Protein AF-Q59AI6-F1 (afdb_monomer)

Structure (mmCIF, N/CA/C/O backbone):
data_AF-Q59AI6-F1
#
_entry.id   AF-Q59AI6-F1
#
loop_
_atom_site.group_PDB
_atom_site.id
_atom_site.type_symbol
_atom_site.label_atom_id
_atom_site.label_alt_id
_atom_site.label_comp_id
_atom_site.label_asym_id
_atom_site.label_entity_id
_atom_site.label_seq_id
_atom_site.pdbx_PDB_ins_code
_atom_site.Cartn_x
_atom_site.Cartn_y
_atom_site.Cartn_z
_atom_site.occupancy
_atom_site.B_iso_or_equiv
_atom_site.auth_seq_id
_atom_site.auth_comp_id
_atom_site.auth_asym_id
_atom_site.auth_atom_id
_atom_site.pdbx_PDB_model_num
ATOM 1 N N . MET A 1 1 ? 21.925 -4.621 -22.975 1.00 62.56 1 MET A N 1
ATOM 2 C CA . MET A 1 1 ? 21.705 -5.796 -22.108 1.00 62.56 1 MET A CA 1
ATOM 3 C C . MET A 1 1 ? 21.858 -5.490 -20.610 1.00 62.56 1 MET A C 1
ATOM 5 O O . MET A 1 1 ? 21.863 -6.423 -19.840 1.00 62.56 1 MET A O 1
ATOM 9 N N . TYR A 1 2 ? 21.978 -4.214 -20.196 1.00 76.50 2 TYR A N 1
ATOM 10 C CA . TYR A 1 2 ? 22.021 -3.813 -18.774 1.00 76.50 2 TYR A CA 1
ATOM 11 C C . TYR A 1 2 ? 20.971 -2.746 -18.421 1.00 76.50 2 TYR A C 1
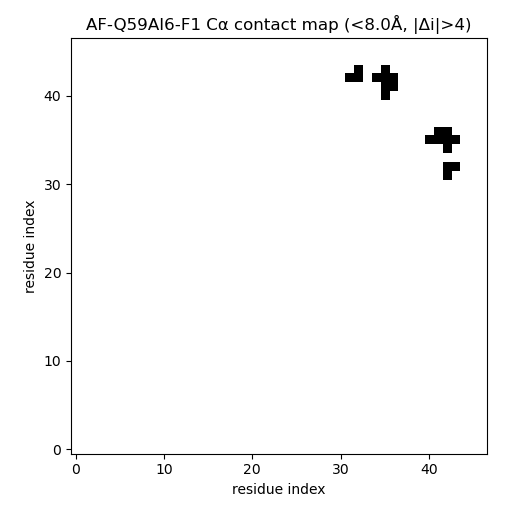ATOM 13 O O . TYR A 1 2 ? 20.479 -2.692 -17.302 1.00 76.50 2 TYR A O 1
ATOM 21 N N . LEU A 1 3 ? 20.602 -1.890 -19.385 1.00 78.94 3 LEU A N 1
ATOM 22 C CA . LEU A 1 3 ? 19.641 -0.807 -19.158 1.00 78.94 3 LEU A CA 1
ATOM 23 C C . LEU A 1 3 ? 18.212 -1.326 -18.902 1.00 78.94 3 LEU A C 1
ATOM 25 O O . LEU A 1 3 ? 17.488 -0.739 -18.106 1.00 78.94 3 LEU A O 1
ATOM 29 N N . GLY A 1 4 ? 17.825 -2.427 -19.559 1.00 86.94 4 GLY A N 1
ATOM 30 C CA . GLY A 1 4 ? 16.521 -3.074 -19.361 1.00 86.94 4 GLY A CA 1
ATOM 31 C C . GLY A 1 4 ? 16.409 -3.781 -18.009 1.00 86.94 4 GLY A C 1
ATOM 32 O O . GLY A 1 4 ? 15.377 -3.711 -17.355 1.00 86.94 4 GLY A O 1
ATOM 33 N N . ASP A 1 5 ? 17.491 -4.400 -17.543 1.00 84.38 5 ASP A N 1
ATOM 34 C CA . ASP A 1 5 ? 17.548 -5.022 -16.218 1.00 84.38 5 ASP A CA 1
ATOM 35 C C . ASP A 1 5 ? 17.503 -3.965 -15.109 1.00 84.38 5 ASP A C 1
ATOM 37 O O . ASP A 1 5 ? 16.799 -4.132 -14.114 1.00 84.38 5 ASP A O 1
ATOM 41 N N . LEU A 1 6 ? 18.179 -2.825 -15.309 1.00 88.69 6 LEU A N 1
ATOM 42 C CA . LEU A 1 6 ? 18.100 -1.688 -14.392 1.00 88.69 6 LEU A CA 1
ATOM 43 C C . LEU A 1 6 ? 16.679 -1.112 -14.319 1.00 88.69 6 LEU A C 1
ATOM 45 O O . LEU A 1 6 ? 16.191 -0.839 -13.222 1.00 88.69 6 LEU A O 1
ATOM 49 N N . SER A 1 7 ? 15.994 -0.948 -15.455 1.00 89.50 7 SER A N 1
ATOM 50 C CA . SER A 1 7 ? 14.612 -0.452 -15.459 1.00 89.50 7 SER A CA 1
ATOM 51 C C . SER A 1 7 ? 13.638 -1.440 -14.809 1.00 89.50 7 SER A C 1
ATOM 53 O O . SER A 1 7 ? 12.750 -1.014 -14.068 1.00 89.50 7 SER A O 1
ATOM 55 N N . LEU A 1 8 ? 13.843 -2.748 -14.997 1.00 91.00 8 LEU A N 1
ATOM 56 C CA . LEU A 1 8 ? 13.066 -3.796 -14.332 1.00 91.00 8 LEU A CA 1
ATOM 57 C C . LEU A 1 8 ? 13.269 -3.773 -12.807 1.00 91.00 8 LEU A C 1
ATOM 59 O O . LEU A 1 8 ? 12.292 -3.827 -12.061 1.00 91.00 8 LEU A O 1
ATOM 63 N N . MET A 1 9 ? 14.513 -3.628 -12.334 1.00 92.19 9 MET A N 1
ATOM 64 C CA . MET A 1 9 ? 14.808 -3.510 -10.899 1.00 92.19 9 MET A CA 1
ATOM 65 C C . MET A 1 9 ? 14.114 -2.295 -10.270 1.00 92.19 9 MET A C 1
ATOM 67 O O . MET A 1 9 ? 13.522 -2.414 -9.195 1.00 92.19 9 MET A O 1
ATOM 71 N N . MET A 1 10 ? 14.120 -1.147 -10.953 1.00 92.88 10 MET A N 1
ATOM 72 C CA . MET A 1 10 ? 13.426 0.056 -10.479 1.00 92.88 10 MET A CA 1
ATOM 73 C C . MET A 1 10 ? 11.906 -0.140 -10.407 1.00 92.88 10 MET A C 1
ATOM 75 O O . MET A 1 10 ? 11.274 0.293 -9.442 1.00 92.88 10 MET A O 1
ATOM 79 N N . LEU A 1 11 ? 11.315 -0.830 -11.387 1.00 95.75 11 LEU A N 1
ATOM 80 C CA . LEU A 1 11 ? 9.884 -1.133 -11.397 1.00 95.75 11 LEU 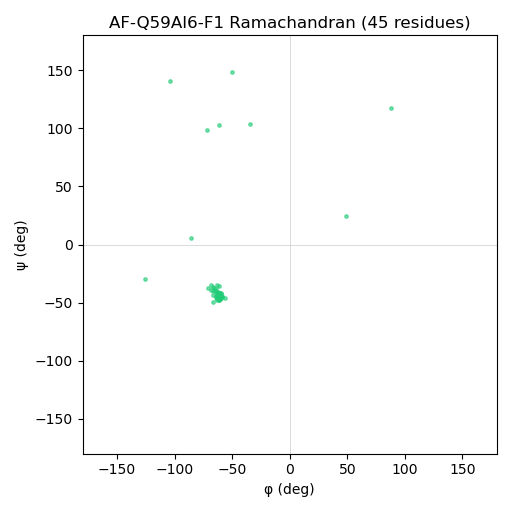A CA 1
ATOM 81 C C . LEU A 1 11 ? 9.501 -2.091 -10.262 1.00 95.75 11 LEU A C 1
ATOM 83 O O . LEU A 1 11 ? 8.517 -1.848 -9.565 1.00 95.75 11 LEU A O 1
ATOM 87 N N . CYS A 1 12 ? 10.299 -3.133 -10.020 1.00 95.62 12 CYS A N 1
ATOM 88 C CA . CYS A 1 12 ? 10.084 -4.057 -8.905 1.00 95.62 12 CYS A CA 1
ATOM 89 C C . CYS A 1 12 ? 10.104 -3.338 -7.549 1.00 95.62 12 CYS A C 1
ATOM 91 O O . CYS A 1 12 ? 9.223 -3.568 -6.720 1.00 95.62 12 CYS A O 1
ATOM 93 N N . MET A 1 13 ? 11.062 -2.430 -7.339 1.00 95.06 13 MET A N 1
ATOM 94 C CA . MET A 1 13 ? 11.132 -1.624 -6.115 1.00 95.06 13 MET A CA 1
ATOM 95 C C . MET A 1 13 ? 9.905 -0.722 -5.951 1.00 95.06 13 MET A C 1
ATOM 97 O O . MET A 1 13 ? 9.343 -0.641 -4.858 1.00 95.06 13 MET A O 1
ATOM 101 N N . LEU A 1 14 ? 9.448 -0.084 -7.032 1.00 96.00 14 LEU A N 1
ATOM 102 C CA . LEU A 1 14 ? 8.255 0.761 -7.008 1.00 96.00 14 LEU A CA 1
ATOM 103 C C . LEU A 1 14 ? 7.005 -0.039 -6.615 1.00 96.00 14 LEU A C 1
ATOM 105 O O . LEU A 1 14 ? 6.258 0.376 -5.728 1.00 96.00 14 LEU A O 1
ATOM 109 N N . VAL A 1 15 ? 6.796 -1.200 -7.241 1.00 96.81 15 VAL A N 1
ATOM 110 C CA . VAL A 1 15 ? 5.652 -2.075 -6.945 1.00 96.81 15 VAL A CA 1
ATOM 111 C C . VAL A 1 15 ? 5.697 -2.555 -5.495 1.00 96.81 15 VAL A C 1
ATOM 113 O O . VAL A 1 15 ? 4.673 -2.533 -4.812 1.00 96.81 15 VAL A O 1
ATOM 116 N N . LEU A 1 16 ? 6.877 -2.926 -4.994 1.00 96.62 16 LEU A N 1
ATOM 117 C CA . LEU A 1 16 ? 7.050 -3.364 -3.611 1.00 96.62 16 LEU A CA 1
ATOM 118 C C . LEU A 1 16 ? 6.646 -2.270 -2.614 1.00 96.62 16 LEU A C 1
ATOM 120 O O . LEU A 1 16 ? 5.880 -2.542 -1.688 1.00 96.62 16 LEU A O 1
ATOM 124 N N . VAL A 1 17 ? 7.090 -1.029 -2.831 1.00 96.88 17 VAL A N 1
ATOM 125 C CA . VAL A 1 17 ? 6.720 0.108 -1.974 1.00 96.88 17 VAL A CA 1
ATOM 126 C C . VAL A 1 17 ? 5.210 0.351 -2.000 1.00 96.88 17 VAL A C 1
ATOM 128 O O . VAL A 1 17 ? 4.602 0.522 -0.943 1.00 96.88 17 VAL A O 1
ATOM 131 N N . VAL A 1 18 ? 4.580 0.311 -3.177 1.00 97.75 18 VAL A N 1
ATOM 132 C CA . VAL A 1 18 ? 3.124 0.494 -3.303 1.00 97.75 18 VAL A CA 1
A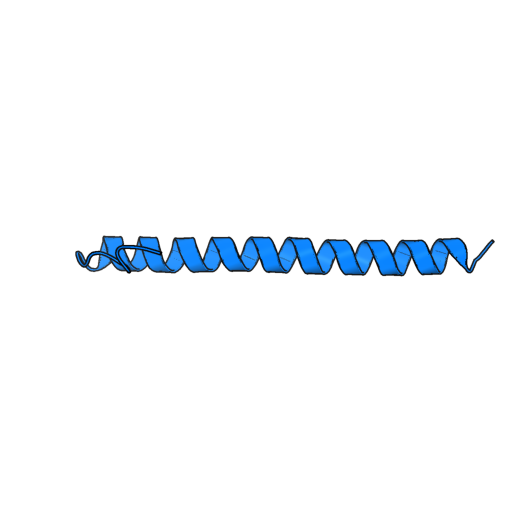TOM 133 C C . VAL A 1 18 ? 2.362 -0.589 -2.533 1.00 97.75 18 VAL A C 1
ATOM 135 O O . VAL A 1 18 ? 1.464 -0.265 -1.756 1.00 97.75 18 VAL A O 1
ATOM 138 N N . CYS A 1 19 ? 2.743 -1.859 -2.680 1.00 97.19 19 CYS A N 1
ATOM 139 C CA . CYS A 1 19 ? 2.106 -2.967 -1.965 1.00 97.19 19 CYS A CA 1
ATOM 140 C C . CYS A 1 19 ? 2.212 -2.817 -0.440 1.00 97.19 19 CYS A C 1
ATOM 142 O O . CYS A 1 19 ? 1.230 -3.041 0.272 1.00 97.19 19 CYS A O 1
ATOM 144 N N . VAL A 1 20 ? 3.375 -2.392 0.066 1.00 97.81 20 VAL A N 1
ATOM 145 C CA . VAL A 1 20 ? 3.578 -2.151 1.503 1.00 97.81 20 VAL A CA 1
ATOM 146 C C . VAL A 1 20 ? 2.690 -1.010 1.999 1.00 97.81 20 VAL A C 1
ATOM 148 O O . VAL A 1 20 ? 2.018 -1.167 3.017 1.00 97.81 20 VAL A O 1
ATOM 151 N N . LEU A 1 21 ? 2.625 0.112 1.277 1.00 96.94 21 LEU A N 1
ATOM 152 C CA . LEU A 1 21 ? 1.799 1.260 1.670 1.00 96.94 21 LEU A CA 1
ATOM 153 C C . LEU A 1 21 ? 0.307 0.913 1.716 1.00 96.94 21 LEU A C 1
ATOM 155 O O . LEU A 1 21 ? -0.388 1.307 2.654 1.00 96.94 21 LEU A O 1
ATOM 159 N N . VAL A 1 22 ? -0.176 0.132 0.747 1.00 97.56 22 VAL A N 1
ATOM 160 C CA . VAL A 1 22 ? -1.559 -0.364 0.742 1.00 97.56 22 VAL A CA 1
ATOM 161 C C . VAL A 1 22 ? -1.811 -1.269 1.953 1.00 97.56 22 VAL A C 1
ATOM 163 O O . VAL A 1 22 ? -2.804 -1.084 2.658 1.00 97.56 22 VAL A O 1
ATOM 166 N N . GLY A 1 23 ? -0.896 -2.199 2.249 1.00 97.31 23 GLY A N 1
ATOM 167 C CA . GLY A 1 23 ? -0.999 -3.079 3.417 1.00 97.31 23 GLY A CA 1
ATOM 168 C C . GLY A 1 23 ? -1.045 -2.312 4.742 1.00 97.31 23 GLY A C 1
ATOM 169 O O . GLY A 1 23 ? -1.907 -2.577 5.583 1.00 97.31 23 GLY A O 1
ATOM 170 N N . VAL A 1 24 ? -0.173 -1.314 4.908 1.00 97.56 24 VAL A N 1
ATOM 171 C CA . VAL A 1 24 ? -0.137 -0.460 6.106 1.00 97.56 24 VAL A CA 1
ATOM 172 C C . VAL A 1 24 ? -1.431 0.341 6.249 1.00 97.56 24 VAL A C 1
ATOM 174 O O . VAL A 1 24 ? -1.982 0.400 7.346 1.00 97.56 24 VAL A O 1
ATOM 177 N N . ALA A 1 25 ? -1.971 0.890 5.156 1.00 95.94 25 ALA A N 1
ATOM 178 C CA . ALA A 1 25 ? -3.231 1.631 5.190 1.00 95.94 25 ALA A CA 1
ATOM 179 C C . ALA A 1 25 ? -4.398 0.768 5.707 1.00 95.94 25 ALA A C 1
ATOM 181 O O . ALA A 1 25 ? -5.152 1.204 6.582 1.00 95.94 25 ALA A O 1
ATOM 182 N N . PHE A 1 26 ? -4.522 -0.476 5.230 1.00 95.69 26 PHE A N 1
ATOM 183 C CA . PHE A 1 26 ? -5.545 -1.403 5.726 1.00 95.69 26 PHE A CA 1
ATOM 184 C C . PHE A 1 26 ? -5.313 -1.814 7.182 1.00 95.69 26 PHE A C 1
ATOM 186 O O . PHE A 1 26 ? -6.272 -1.864 7.958 1.00 95.69 26 PHE A O 1
ATOM 193 N N . LEU A 1 27 ? -4.060 -2.054 7.574 1.00 95.81 27 LEU A N 1
ATOM 194 C CA . LEU A 1 27 ? -3.715 -2.374 8.958 1.00 95.81 27 LEU A CA 1
ATOM 195 C C . LEU A 1 27 ? -4.109 -1.235 9.912 1.00 95.81 27 LEU A C 1
ATOM 197 O O . LEU A 1 27 ? -4.726 -1.486 10.947 1.00 95.81 27 LEU A O 1
ATOM 201 N N . THR A 1 28 ? -3.844 0.021 9.541 1.00 94.88 28 THR A N 1
ATOM 202 C CA . THR A 1 28 ? -4.233 1.193 10.341 1.00 94.88 28 THR A CA 1
ATOM 203 C C . THR A 1 28 ? -5.755 1.327 10.471 1.00 94.88 28 THR A C 1
ATOM 205 O O . THR A 1 28 ? -6.261 1.677 11.540 1.00 94.88 28 THR A O 1
ATOM 208 N N . LEU A 1 29 ? -6.517 1.034 9.411 1.00 92.56 29 LEU A N 1
ATOM 209 C CA . LEU A 1 29 ? -7.984 1.025 9.486 1.00 92.56 29 LEU A CA 1
ATOM 210 C C . LEU A 1 29 ? -8.502 -0.066 10.432 1.00 92.56 29 LEU A C 1
ATOM 212 O O . LEU A 1 29 ? -9.441 0.181 11.196 1.00 92.56 29 LEU A O 1
ATOM 216 N N . LEU A 1 30 ? -7.888 -1.251 10.401 1.00 91.19 30 LEU A N 1
ATOM 217 C CA . LEU A 1 30 ? -8.231 -2.354 11.295 1.00 91.19 30 LEU A CA 1
ATOM 218 C C . LEU A 1 30 ? -7.959 -1.981 12.753 1.00 91.19 30 LEU A C 1
ATOM 220 O O . LEU A 1 30 ? -8.846 -2.149 13.589 1.00 91.19 30 LEU A O 1
ATOM 224 N N . GLU A 1 31 ? -6.789 -1.418 13.053 1.00 93.06 31 GLU A N 1
ATOM 225 C CA . GLU A 1 31 ? -6.423 -0.987 14.406 1.00 93.06 31 GLU A CA 1
ATOM 226 C C . GLU A 1 31 ? -7.451 0.004 14.978 1.00 93.06 31 GLU A C 1
ATOM 228 O O . GLU A 1 31 ? -7.961 -0.189 16.084 1.00 93.06 31 GLU A O 1
ATOM 233 N N . ARG A 1 32 ? -7.860 1.011 14.190 1.00 88.62 32 ARG A N 1
ATOM 234 C CA . ARG A 1 32 ? -8.890 1.982 14.605 1.00 88.62 32 ARG A CA 1
ATOM 235 C C . ARG A 1 32 ? -10.253 1.335 14.854 1.00 88.62 32 ARG A C 1
ATOM 237 O O . ARG A 1 32 ? -10.971 1.770 15.757 1.00 88.62 32 ARG A O 1
ATOM 244 N N . LYS A 1 33 ? -10.618 0.300 14.088 1.00 83.44 33 LYS A N 1
ATOM 245 C CA . LYS A 1 33 ? -11.835 -0.489 14.335 1.00 83.44 33 LYS A CA 1
ATOM 246 C C . LYS A 1 33 ? -11.730 -1.277 15.638 1.00 83.44 33 LYS A C 1
ATOM 248 O O . LYS A 1 33 ? -12.638 -1.176 16.457 1.00 83.44 33 LYS A O 1
ATOM 253 N N . VAL A 1 34 ? -10.631 -2.000 15.857 1.00 90.81 34 VAL A N 1
ATOM 254 C CA . VAL A 1 34 ? -10.399 -2.804 17.071 1.00 90.81 34 VAL A CA 1
ATOM 255 C C . VAL A 1 34 ? -10.407 -1.929 18.325 1.00 90.81 34 VAL A C 1
ATOM 257 O O . VAL A 1 34 ? -11.133 -2.234 19.269 1.00 90.81 34 VAL A O 1
ATOM 260 N N . LEU A 1 35 ? -9.704 -0.793 18.316 1.00 88.00 35 LEU A N 1
ATOM 261 C CA . LEU A 1 35 ? -9.723 0.165 19.429 1.00 88.00 35 LEU A CA 1
ATOM 262 C C . LEU A 1 35 ? -11.124 0.747 19.679 1.00 88.00 35 LEU A C 1
ATOM 264 O O . LEU A 1 35 ? -11.509 0.950 20.829 1.00 88.00 35 LEU A O 1
ATOM 268 N N . GLY A 1 36 ? -11.910 0.974 18.621 1.00 85.81 36 GLY A N 1
ATOM 269 C CA . GLY A 1 36 ? -13.321 1.351 18.737 1.00 85.81 36 GLY A CA 1
ATOM 270 C C . GLY A 1 36 ? -14.158 0.272 19.432 1.00 85.81 36 GLY A C 1
ATOM 271 O O . GLY A 1 36 ? -14.870 0.580 20.387 1.00 85.81 36 GLY A O 1
ATOM 272 N N . TYR A 1 37 ? -14.016 -0.993 19.017 1.00 87.00 37 TYR A N 1
ATOM 273 C CA . TYR A 1 37 ? -14.714 -2.126 19.639 1.00 87.00 37 TYR A CA 1
ATOM 274 C C . TYR A 1 37 ? -14.357 -2.292 21.124 1.00 87.00 37 TYR A C 1
ATOM 276 O O . TYR A 1 37 ? -15.255 -2.502 21.935 1.00 87.00 37 TYR A O 1
ATOM 284 N N . ILE A 1 38 ? -13.080 -2.138 21.495 1.00 90.88 38 ILE A N 1
ATOM 285 C CA . ILE A 1 38 ? -12.614 -2.262 22.890 1.00 90.88 38 ILE A CA 1
ATOM 286 C C . ILE A 1 38 ? -13.193 -1.155 23.781 1.00 90.88 38 ILE A C 1
ATOM 288 O O . ILE A 1 38 ? -13.542 -1.396 24.932 1.00 90.88 38 ILE A O 1
ATOM 292 N N . GLN A 1 39 ? -13.318 0.065 23.259 1.00 89.56 39 GLN A N 1
ATOM 293 C CA . GLN A 1 39 ? -13.763 1.228 24.031 1.00 89.56 39 GLN A CA 1
ATOM 294 C C . GLN A 1 39 ? -15.296 1.382 24.098 1.00 89.56 39 GLN A C 1
ATOM 296 O O . GLN A 1 39 ? -15.765 2.405 24.592 1.00 89.56 39 GLN A O 1
ATOM 301 N N . ILE A 1 40 ? -16.079 0.417 23.579 1.00 78.31 40 ILE A N 1
ATOM 302 C CA . ILE A 1 40 ? -17.563 0.451 23.493 1.00 78.31 40 ILE A CA 1
ATOM 303 C C . ILE A 1 40 ? -18.077 1.777 22.889 1.00 78.31 40 ILE A C 1
ATOM 305 O O . ILE A 1 40 ? -19.212 2.208 23.082 1.00 78.31 40 ILE A O 1
ATOM 309 N N . ARG A 1 41 ? -17.237 2.447 22.099 1.00 82.94 41 ARG A N 1
ATOM 310 C CA . ARG A 1 41 ? -17.629 3.593 21.287 1.00 82.94 41 ARG A CA 1
ATOM 311 C C . ARG A 1 41 ? -17.725 3.101 19.862 1.00 82.94 41 ARG A C 1
ATOM 313 O O . ARG A 1 41 ? -16.887 2.322 19.415 1.00 82.94 41 ARG A O 1
ATOM 320 N N . LYS A 1 42 ? -18.720 3.564 19.107 1.00 60.56 42 LYS A N 1
ATOM 321 C CA . LYS A 1 42 ? -18.678 3.362 17.659 1.00 60.56 42 LYS A CA 1
ATOM 322 C C . LYS A 1 42 ? -17.426 4.085 17.157 1.00 60.56 42 LYS A C 1
ATOM 324 O O . LYS A 1 42 ? -17.406 5.312 17.090 1.00 60.56 42 LYS A O 1
ATOM 329 N N . GLY A 1 43 ? -16.366 3.321 16.873 1.00 66.12 43 GLY A N 1
ATOM 330 C CA . GLY A 1 43 ? -15.243 3.797 16.069 1.00 66.12 43 GLY A CA 1
ATOM 331 C C . GLY A 1 43 ? -15.812 4.413 14.791 1.00 66.12 43 GLY A C 1
ATOM 332 O O . GLY A 1 43 ? -16.900 3.992 14.390 1.00 66.12 43 GLY A O 1
ATOM 333 N N . PRO A 1 44 ? -15.146 5.432 14.219 1.00 64.69 44 PRO A N 1
ATOM 334 C CA . PRO A 1 44 ? -15.728 6.386 13.276 1.00 64.69 44 PRO A CA 1
ATOM 335 C C . PRO A 1 44 ? -16.782 5.727 12.388 1.00 64.69 44 PRO A C 1
ATOM 337 O O . PRO A 1 44 ? -16.481 4.909 11.517 1.00 64.69 44 PRO A O 1
ATOM 340 N N . ASN A 1 45 ? -18.044 6.009 12.716 1.00 59.47 45 ASN A N 1
ATOM 341 C CA . ASN A 1 45 ? -19.185 5.500 11.986 1.00 59.47 45 ASN A CA 1
ATOM 342 C C . ASN A 1 45 ? -19.195 6.252 10.662 1.00 59.47 45 ASN A C 1
ATOM 344 O O . ASN A 1 45 ? -19.704 7.370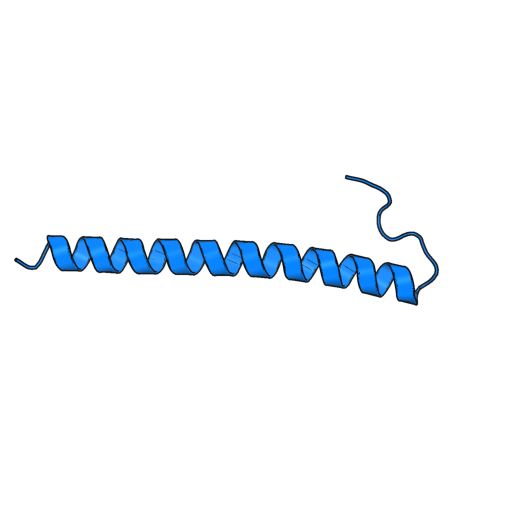 10.621 1.00 59.47 45 ASN A O 1
ATOM 348 N N . LYS A 1 46 ? -18.651 5.601 9.625 1.00 47.22 46 LYS A N 1
ATOM 349 C CA . LYS A 1 46 ? -18.650 6.021 8.217 1.00 47.22 46 LYS A CA 1
ATOM 350 C C . LYS A 1 46 ? -17.475 6.926 7.810 1.00 47.22 46 LYS A C 1
ATOM 352 O O . LYS A 1 46 ? -17.355 8.062 8.262 1.00 47.22 46 LYS A O 1
ATOM 357 N N . VAL A 1 47 ? -16.663 6.410 6.887 1.00 57.06 47 VAL A N 1
ATOM 358 C CA . VAL A 1 47 ? -16.643 6.934 5.510 1.00 57.06 47 VAL A CA 1
ATOM 359 C C . VAL A 1 47 ? -17.275 5.880 4.613 1.00 57.06 47 VAL A C 1
ATOM 361 O O . VAL A 1 47 ? -17.046 4.684 4.909 1.00 57.06 47 VAL A O 1
#

Solvent-accessible surface area (backbone atoms only — not comparable to full-atom values): 2775 Å² total; per-residue (Å²): 140,55,69,65,58,52,52,49,53,54,49,52,53,51,52,52,53,51,53,51,54,55,52,52,55,54,50,55,54,48,51,52,45,52,56,13,63,74,66,79,42,83,37,83,82,73,132

Organism: NCBI:txid258668

InterPro domains:
  IPR001694 NADH:ubiquinone oxidoreductase, subunit 1/F420H2 oxidoreductase subunit H [PF00146] (13-47)

Foldseek 3Di:
DVVVVVVVVVVVVVVVVVVVVVVVVVVVVVVQCVVCVVVVHRRPPDD

Secondary structure (DSSP, 8-state):
--HHHHHHHHHHHHHHHHHHHHHHHHHHHHHHHHHHHHTTS------

pLDDT: mean 86.77, std 12.72, range [47.22, 97.81]

Radius of gyration: 18.55 Å; Cα contacts (8 Å, |Δi|>4): 10; chains: 1; bounding box: 41×13×46 Å

Mean predicted aligned error: 6.69 Å

Sequence (47 aa):
MYLGDLSLMMLCMLVLVVCVLVGVAFLTLLERKVLGYIQIRKGPNKV

=== Feature glossary ===
The features interleaved in this record are:

— What the protein is —

Sequence gives the chain of amino acids in standard one-letter code (A=alanine, C=cysteine, …, Y=tyrosine), read N→C. It is the only feature that is directly encoded by the gene; all structural features are derived from the folded form of this sequence.

Database cross-references. InterPro integrates a dozen domain/family signature databases into unified entries with residue-range hits. GO terms attach function/process/location labels with evidence codes. CATH codes position the fold in a four-level structural taxonomy. Organism is the NCBI-taxonomy species name.

— Where its atoms are —

Atomic coordinates in PDBx/mmCIF format — the same representation th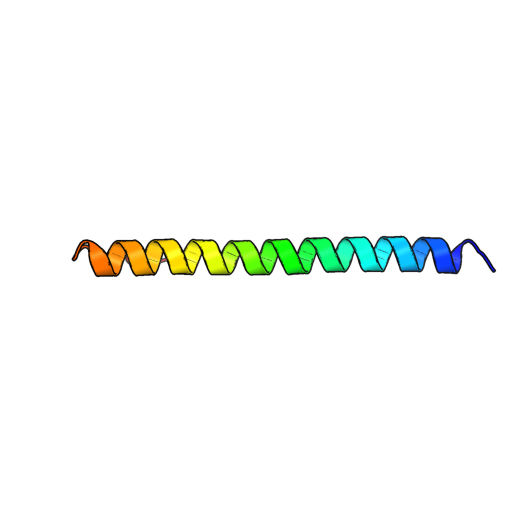e Protein Dat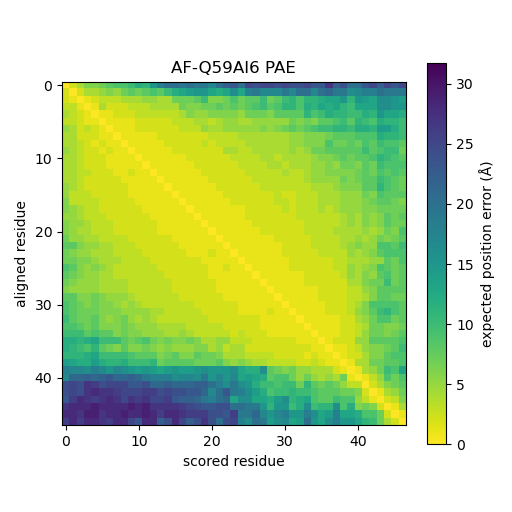a Bank distributes. Each line of the _atom_site loop places one backbone atom in Cartesian space (units: ångströms, origin: arbitrary).

The six renders are orthographic views along the three Cartesian axes in both directions. Representation (cartoon, sticks, or surface) and color scheme (sequence-rainbow or by-chain) vary across proteins so the training set covers all the common visualization conventions.

— Local backbone conformation —

Eight-state secondary structure (DSSP): H is the canonical α-helix, G the tighter 3₁₀-helix, I the wider π-helix; E/B are β-structure, T and S are turns and bends, and '-' is everything else. DSSP derives these from the pattern of main-chain N–H···O=C hydrogen bonds, not from the sequence.

P-SEA three-state annotation labels each residue as helix, strand, or coil based purely on the geometry of the Cα trace. It serves as a fallback when the full backbone (and thus DSSP) is unavailable.

The φ/ψ torsion pair specifies the backbone conformation at each residue. φ rotates about the N–Cα bond, ψ about the Cα–C bond. Steric clashes forbid m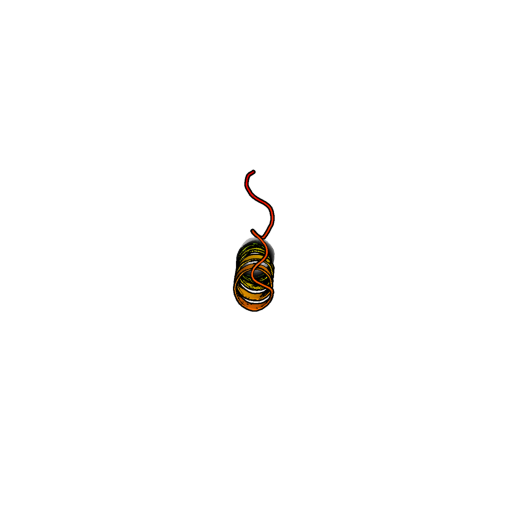ost of the (φ, ψ) plane — the allowed regions (α-helix basin, β-sheet basin, left-handed helix) are the Ramachandran-allowed regions.

— Global shape and packing —

The geometric summary reports three shape descriptors. Rg (radius of gyration) measures how spread out the Cα atoms are about their centre of mass; compact globular proteins have small Rg, elongated or unfolded ones large. Cα contacts (<8 Å, |i−j|>4) count long-range residue pairs in spatial proximity — high for tightly packed folds, near zero for rods or random coil. The bounding-box extents give the protein's footprint along x, y, z in Å.

Solvent-accessible surface area (SASA) is the area in Å² traced out by the centre of a 1.4 Å probe sphere (a water molecule) rolled over the protein's van der Waals surface (Shrake–Rupley / Lee–Richards construction). Buried residues have near-zero SASA; fully exposed residues can exceed 200 Å². The total SASA scales roughly with the number of surface residues.

The contact map is a binary N×N matrix i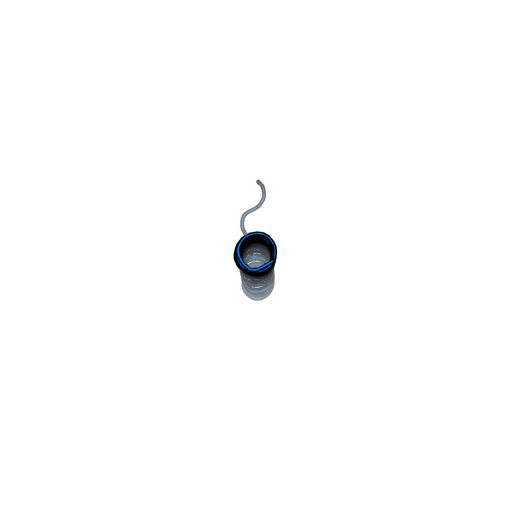mage: pixel (i, j) is dark where Cα_i and Cα_j are within 8 Å and |i−j|>4. Because the |i−j|>4 filter removes local helical contacts, off-diagonal stripes parallel to the main diagonal indicate parallel β-sheets; stripes perpendicular to it indicate antiparallel β-sheets. The Ramachandran plot scatters every residue's (φ, ψ) pair against the sterically allowed regions. The PAE heatmap renders the predicted-aligned-error matrix.

— Structural neighborhood —

3Di is Foldseek's structural alphabet. Each residue is assigned one of twenty discrete states based on how its Cα sits relative to its spatial (not sequential) neighbors. Aligning 3Di strings finds structural homologs roughly as well as full 3D superposition, but orders of magnitude faster.

Nearest PDB neighbors are the top structural matches found by Foldseek when searching this structure against the entire Protein Data Bank. Each hit reports a TM-score (0 to 1; >0.5 almost always implies the same fold) and an E-value. These are *structural* homologs — they may share no detectable sequence similarity.

— Confidence and disorder —

For AlphaFold models, the B-factor field carries pLDDT — the model's own estimate of local accuracy on a 0–100 scale. Regions with pLDDT<50 should be treated as essentially unmodeled; they often correspond to intrinsically disordered segments.

Crystallographic B-factors measure how much each atom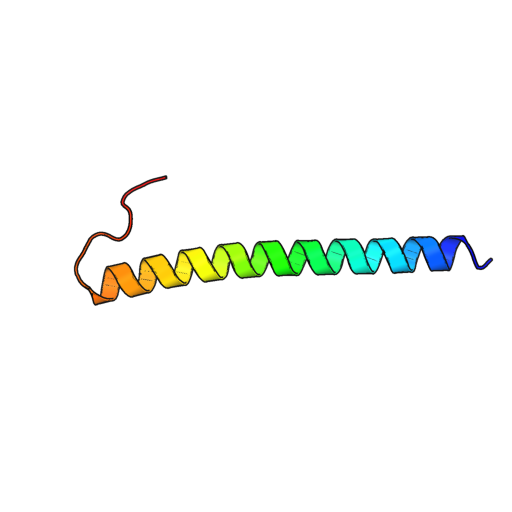's electron density is smeared out, in Å². They rise in mobile loops and surface residues and fall in the buried interior. In AlphaFold models this column is repurposed to hold pLDDT instead.

Predicted aligned error is AlphaFold's pairwise confidence. Unlike pLDDT (per-residue), PAE is per-residue-pair and captures whether two parts of the structure are correctly placed relative to each other. Units are ångströms of expected positional error.